Protein AF-A0A3R7T805-F1 (afdb_monomer_lite)

Foldseek 3Di:
DAAPVNHAAPQLNVVQVVCVVVVHPDHRDHPVRVQCVCVVVPFAPWDWACPDPRHDIDIDTDDD

Structure (mmCIF, N/CA/C/O backbone):
data_AF-A0A3R7T805-F1
#
_entry.id   AF-A0A3R7T805-F1
#
loop_
_atom_site.group_PDB
_atom_site.id
_atom_site.type_symbol
_atom_site.label_atom_id
_atom_site.label_alt_id
_atom_site.label_comp_id
_atom_site.label_asym_id
_atom_site.label_entity_id
_atom_site.label_seq_id
_atom_site.pdbx_PDB_ins_code
_atom_site.Cartn_x
_atom_site.Cartn_y
_atom_site.Cartn_z
_atom_site.occupancy
_atom_site.B_iso_or_equiv
_atom_site.auth_seq_id
_atom_site.auth_comp_id
_atom_site.auth_asym_id
_atom_site.auth_atom_id
_atom_site.pdbx_PDB_model_num
ATOM 1 N N . MET A 1 1 ? -1.127 0.115 -5.095 1.00 87.31 1 MET A N 1
ATOM 2 C CA . MET A 1 1 ? -0.063 -0.727 -4.509 1.00 87.31 1 MET A CA 1
ATOM 3 C C . MET A 1 1 ? 0.148 -1.961 -5.362 1.00 87.31 1 MET A C 1
ATOM 5 O O . MET A 1 1 ? -0.718 -2.274 -6.174 1.00 87.31 1 MET A O 1
ATOM 9 N N . THR A 1 2 ? 1.306 -2.595 -5.226 1.00 90.00 2 THR A N 1
ATOM 10 C CA . THR A 1 2 ? 1.554 -3.959 -5.720 1.00 90.00 2 THR A CA 1
ATOM 11 C C . THR A 1 2 ? 1.213 -4.963 -4.622 1.00 90.00 2 THR A C 1
ATOM 13 O O . THR A 1 2 ? 1.130 -4.572 -3.460 1.00 90.00 2 THR A O 1
ATOM 16 N N . ASN A 1 3 ? 1.108 -6.247 -4.954 1.00 89.50 3 ASN A N 1
ATOM 17 C CA . ASN A 1 3 ? 1.141 -7.288 -3.926 1.00 89.50 3 ASN A CA 1
ATOM 18 C C . ASN A 1 3 ? 2.540 -7.400 -3.292 1.00 89.50 3 ASN A C 1
ATOM 20 O O . ASN A 1 3 ? 3.493 -6.732 -3.715 1.00 89.50 3 ASN A O 1
ATOM 24 N N . ASP A 1 4 ? 2.676 -8.269 -2.293 1.00 89.56 4 ASP A N 1
ATOM 25 C CA . ASP A 1 4 ? 3.932 -8.469 -1.556 1.00 89.56 4 ASP A CA 1
ATOM 26 C C . ASP A 1 4 ? 5.062 -9.070 -2.401 1.00 89.56 4 ASP A C 1
ATOM 28 O O . ASP A 1 4 ? 6.236 -8.783 -2.173 1.00 89.56 4 ASP A O 1
ATOM 32 N N . ALA A 1 5 ? 4.727 -9.816 -3.457 1.00 90.19 5 ALA A N 1
ATOM 33 C CA . ALA A 1 5 ? 5.699 -10.258 -4.457 1.00 90.19 5 ALA A CA 1
ATOM 34 C C . ALA A 1 5 ? 6.150 -9.119 -5.398 1.00 90.19 5 ALA A C 1
ATOM 36 O O . ALA A 1 5 ? 6.918 -9.354 -6.330 1.00 90.19 5 ALA A O 1
ATOM 37 N N . ARG A 1 6 ? 5.661 -7.888 -5.181 1.00 86.19 6 ARG A N 1
ATOM 38 C CA . ARG A 1 6 ? 5.862 -6.702 -6.030 1.00 86.19 6 ARG A CA 1
ATOM 39 C C . ARG A 1 6 ? 5.432 -6.913 -7.478 1.00 86.19 6 ARG A C 1
ATOM 41 O O . ARG A 1 6 ? 5.992 -6.346 -8.413 1.00 86.19 6 ARG A O 1
ATOM 48 N N . THR A 1 7 ? 4.385 -7.710 -7.639 1.00 86.75 7 THR A N 1
ATOM 49 C CA . THR A 1 7 ? 3.659 -7.922 -8.892 1.00 86.75 7 THR A CA 1
ATOM 50 C C . THR A 1 7 ? 2.247 -7.352 -8.754 1.00 86.75 7 THR A C 1
ATOM 52 O O . THR A 1 7 ? 1.851 -6.887 -7.683 1.00 86.75 7 THR A O 1
ATOM 55 N N . GLY A 1 8 ? 1.475 -7.340 -9.835 1.00 80.31 8 GLY A N 1
ATOM 56 C CA . GLY A 1 8 ? 0.095 -6.867 -9.797 1.00 80.31 8 GLY A CA 1
ATOM 57 C C . GLY A 1 8 ? -0.266 -6.030 -11.017 1.00 80.31 8 GLY A C 1
ATOM 58 O O . GLY A 1 8 ? 0.392 -6.141 -12.055 1.00 80.31 8 GLY A O 1
ATOM 59 N N . PRO A 1 9 ? -1.318 -5.205 -10.914 1.00 86.31 9 PRO A N 1
ATOM 60 C CA . PRO A 1 9 ? -1.821 -4.450 -12.048 1.00 86.31 9 PRO A CA 1
ATOM 61 C C . PRO A 1 9 ? -0.771 -3.510 -12.647 1.00 86.31 9 PRO A C 1
ATOM 63 O O . PRO A 1 9 ? 0.043 -2.906 -11.943 1.00 86.31 9 PRO 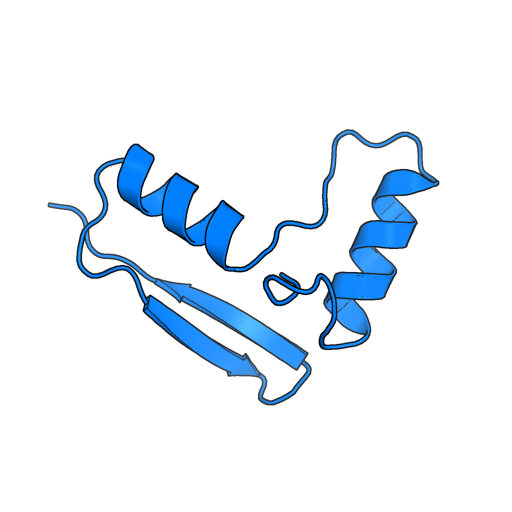A O 1
ATOM 66 N N . TRP A 1 10 ? -0.840 -3.336 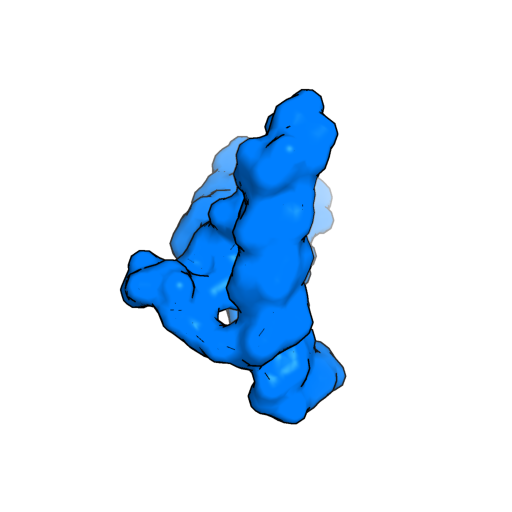-13.967 1.00 88.50 10 TRP A N 1
ATOM 67 C CA . TRP A 1 10 ? 0.102 -2.509 -14.721 1.00 88.50 10 TRP A CA 1
ATOM 68 C C . TRP A 1 10 ? 0.177 -1.066 -14.215 1.00 88.50 10 TRP A C 1
ATOM 70 O O . TRP A 1 10 ? 1.261 -0.498 -14.181 1.00 88.50 10 TRP A O 1
ATOM 80 N N . GLY A 1 11 ? -0.947 -0.477 -13.791 1.00 88.25 11 GLY A N 1
ATOM 81 C CA . GLY A 1 11 ? -1.008 0.915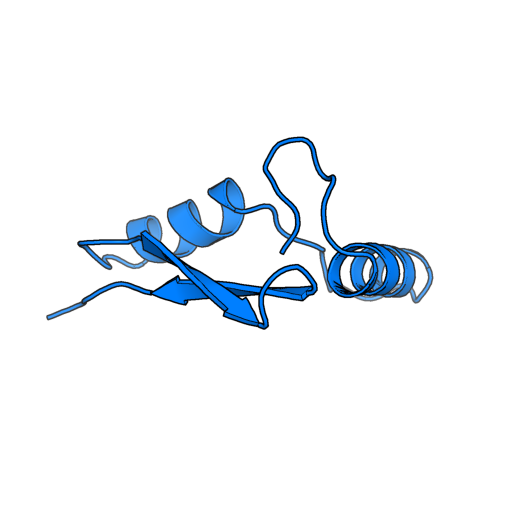 -13.326 1.00 88.25 11 GLY A CA 1
ATOM 82 C C . GLY A 1 11 ? -0.061 1.204 -12.150 1.00 88.25 11 GLY A C 1
ATOM 83 O O . GLY A 1 11 ? 0.869 1.996 -12.311 1.00 88.25 11 GLY A O 1
ATOM 84 N N . PRO A 1 12 ? -0.243 0.555 -10.983 1.00 87.94 12 PRO A N 1
ATOM 85 C CA . PRO A 1 12 ? 0.666 0.675 -9.843 1.00 87.94 12 PRO A CA 1
ATOM 86 C C . PRO A 1 12 ? 2.134 0.357 -10.166 1.00 87.94 12 PRO A C 1
ATOM 88 O O . PRO A 1 12 ? 3.022 1.056 -9.678 1.00 87.94 12 PRO A O 1
ATOM 91 N N . ALA A 1 13 ? 2.395 -0.651 -11.008 1.00 88.00 13 ALA A N 1
ATOM 92 C CA . ALA A 1 13 ? 3.754 -1.023 -11.401 1.00 88.00 13 ALA A CA 1
ATOM 93 C C . ALA A 1 13 ? 4.435 0.064 -12.257 1.00 88.00 13 ALA A C 1
ATOM 95 O O . ALA A 1 13 ? 5.550 0.491 -11.949 1.00 88.00 13 ALA A O 1
ATOM 96 N N . TYR A 1 14 ? 3.751 0.568 -13.291 1.00 90.25 14 TYR A N 1
ATOM 97 C CA . TYR A 1 14 ? 4.257 1.6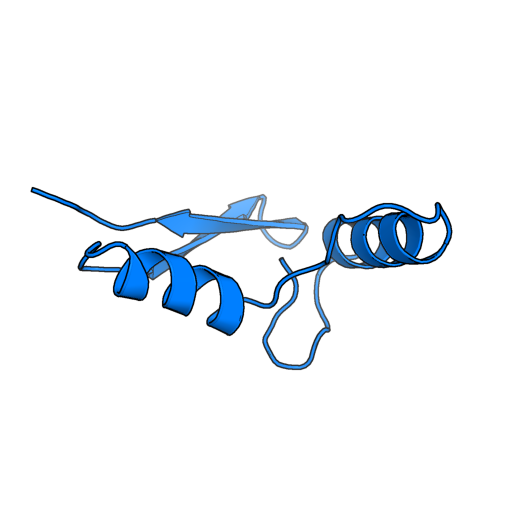54 -14.136 1.00 90.25 14 TYR A CA 1
ATOM 98 C C . TYR A 1 14 ? 4.441 2.952 -13.359 1.00 90.25 14 TYR A C 1
ATOM 100 O O . TYR A 1 14 ? 5.427 3.657 -13.572 1.00 90.25 14 TYR A O 1
ATOM 108 N N . TRP A 1 15 ? 3.524 3.262 -12.442 1.00 89.31 15 TRP A N 1
ATOM 109 C CA . TRP A 1 15 ? 3.675 4.422 -11.573 1.00 89.31 15 TRP A CA 1
ATOM 110 C C . TRP A 1 15 ? 4.937 4.304 -10.710 1.00 89.31 15 TRP A C 1
ATOM 112 O O . TRP A 1 15 ? 5.722 5.250 -10.660 1.00 89.31 15 TRP A O 1
ATOM 122 N N . GLY A 1 16 ? 5.182 3.131 -10.112 1.00 87.88 16 GLY A N 1
ATOM 123 C CA . GLY A 1 16 ? 6.393 2.853 -9.335 1.00 87.88 16 GLY A CA 1
ATOM 124 C C . GLY A 1 16 ? 7.682 3.038 -10.134 1.00 87.88 16 GLY A C 1
ATOM 125 O O . GLY A 1 16 ? 8.604 3.708 -9.670 1.00 87.88 16 GLY A O 1
ATOM 126 N N . LEU A 1 17 ? 7.722 2.516 -11.364 1.00 88.25 17 LEU A N 1
ATOM 127 C CA . LEU A 1 17 ? 8.837 2.745 -12.284 1.00 88.25 17 LEU A CA 1
ATOM 128 C C . LEU A 1 17 ? 9.016 4.240 -12.583 1.00 88.25 17 LEU A C 1
ATOM 130 O O . LEU A 1 17 ? 10.133 4.745 -12.516 1.00 88.25 17 LEU A O 1
ATOM 134 N N . GLY A 1 18 ? 7.918 4.950 -12.860 1.00 90.38 18 GLY A N 1
ATOM 135 C CA . GLY A 1 18 ? 7.910 6.395 -13.087 1.00 90.38 18 GLY A CA 1
ATOM 136 C C . GLY A 1 18 ? 8.526 7.174 -11.923 1.00 90.38 18 GLY A C 1
ATOM 137 O O . GLY A 1 18 ? 9.365 8.045 -12.133 1.00 90.38 18 GLY A O 1
ATOM 138 N N . GLN A 1 19 ? 8.181 6.819 -10.684 1.00 90.44 19 GLN A N 1
ATOM 139 C CA . GLN A 1 19 ? 8.764 7.464 -9.507 1.00 90.44 19 GLN A CA 1
ATOM 140 C C . GLN A 1 19 ? 10.274 7.222 -9.384 1.00 90.44 19 GLN A C 1
ATOM 142 O O . GLN 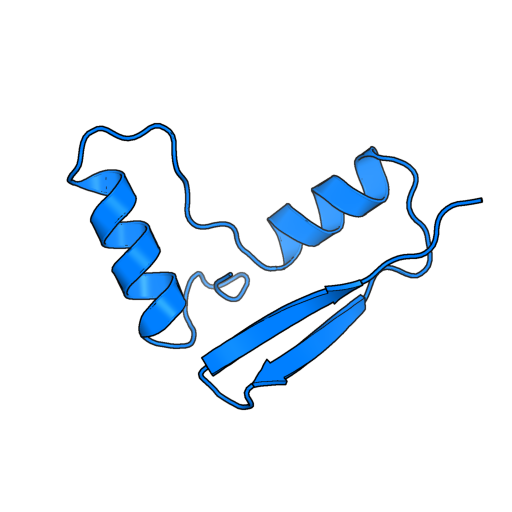A 1 19 ? 11.011 8.159 -9.058 1.00 90.44 19 GLN A O 1
ATOM 147 N N . ALA A 1 20 ? 10.729 5.999 -9.680 1.00 88.12 20 ALA A N 1
ATOM 148 C CA . ALA A 1 20 ? 12.137 5.620 -9.609 1.00 88.12 20 ALA A CA 1
ATOM 149 C C . ALA A 1 20 ? 12.998 6.352 -10.652 1.00 88.12 20 ALA A C 1
ATOM 151 O O . ALA A 1 20 ? 14.110 6.776 -10.342 1.00 88.12 20 ALA A O 1
ATOM 152 N N . ILE A 1 21 ? 12.488 6.536 -11.876 1.00 92.25 21 ILE A N 1
ATOM 153 C CA . ILE A 1 21 ? 13.232 7.217 -12.948 1.00 92.25 21 ILE A CA 1
ATOM 154 C C . ILE A 1 21 ? 13.198 8.743 -12.824 1.00 92.25 21 ILE A C 1
ATOM 156 O O . ILE A 1 21 ? 14.141 9.412 -13.236 1.00 92.25 21 ILE A O 1
ATOM 160 N N . SER A 1 22 ? 12.133 9.316 -12.257 1.00 89.62 22 SER A N 1
ATOM 161 C CA . SER A 1 22 ? 11.941 10.772 -12.196 1.00 89.62 22 SER A CA 1
ATOM 162 C C . SER A 1 22 ? 12.669 11.462 -11.033 1.00 89.62 22 SER A C 1
ATOM 164 O O . SER A 1 22 ? 12.379 12.622 -10.756 1.00 89.62 22 SER A O 1
ATOM 166 N N . VAL A 1 23 ? 13.594 10.780 -10.340 1.00 82.50 23 VAL A N 1
ATOM 167 C CA . VAL A 1 23 ? 14.303 11.295 -9.142 1.00 82.50 23 VAL A CA 1
ATOM 168 C C . VAL A 1 23 ? 13.316 11.861 -8.108 1.00 82.50 23 VAL A C 1
ATOM 170 O O . VAL A 1 23 ? 13.539 12.883 -7.457 1.00 82.50 23 VAL A O 1
ATOM 173 N N . SER A 1 24 ? 12.164 11.203 -7.990 1.00 86.69 24 SER A N 1
ATOM 174 C CA . SER A 1 24 ? 11.140 11.567 -7.021 1.00 86.69 24 SER A CA 1
ATOM 175 C C . SER A 1 24 ? 11.411 10.880 -5.681 1.00 86.69 24 SER A C 1
ATOM 177 O O . SER A 1 24 ? 12.156 9.905 -5.602 1.00 86.69 24 SER A O 1
ATOM 179 N N . LYS A 1 25 ? 10.767 11.365 -4.616 1.00 87.06 25 LYS A N 1
ATOM 180 C CA . LYS A 1 25 ? 10.719 10.656 -3.326 1.00 87.06 25 LYS A CA 1
ATOM 181 C C . LYS A 1 25 ? 9.551 9.664 -3.239 1.00 87.06 25 LYS A C 1
ATOM 183 O O . LYS A 1 25 ? 9.344 9.080 -2.180 1.00 87.06 25 LYS A O 1
ATOM 188 N N . GLY A 1 26 ? 8.760 9.519 -4.306 1.00 85.44 26 GLY A N 1
ATOM 189 C CA . GLY A 1 26 ? 7.655 8.571 -4.347 1.00 85.44 26 GLY A CA 1
ATOM 190 C C . GLY A 1 26 ? 8.173 7.137 -4.412 1.00 85.44 26 GLY A C 1
ATOM 191 O O . GLY A 1 26 ? 9.164 6.858 -5.084 1.00 85.44 26 GLY A O 1
ATOM 192 N N . LEU A 1 27 ? 7.495 6.221 -3.724 1.00 85.38 27 LEU A N 1
ATOM 193 C CA . LEU A 1 27 ? 7.797 4.796 -3.767 1.00 85.38 27 LEU A CA 1
ATOM 194 C C . LEU A 1 27 ? 6.513 4.022 -4.053 1.00 85.38 27 LEU A C 1
ATOM 196 O O . LEU A 1 27 ? 5.456 4.336 -3.508 1.00 85.38 27 LEU A O 1
ATOM 200 N N . ALA A 1 28 ? 6.595 2.999 -4.902 1.00 88.62 28 ALA A N 1
ATOM 201 C CA . ALA A 1 28 ? 5.544 1.993 -4.939 1.00 88.62 28 ALA A CA 1
ATOM 202 C C . ALA A 1 28 ? 5.619 1.148 -3.666 1.00 88.62 28 ALA A C 1
ATOM 204 O O . ALA A 1 28 ? 6.654 0.553 -3.372 1.00 88.62 28 ALA A O 1
ATOM 205 N N . HIS A 1 29 ? 4.508 1.107 -2.943 1.00 91.56 29 HIS A N 1
ATOM 206 C CA . HIS A 1 29 ? 4.345 0.322 -1.726 1.00 91.56 29 HIS A CA 1
ATOM 207 C C . HIS A 1 29 ? 3.650 -1.007 -2.036 1.00 91.56 29 HIS A C 1
ATOM 209 O O . HIS A 1 29 ? 2.781 -1.057 -2.924 1.00 91.56 29 HIS A O 1
ATOM 215 N N . SER A 1 30 ? 4.030 -2.059 -1.308 1.00 92.62 30 SER A N 1
ATOM 216 C CA . SER A 1 30 ? 3.278 -3.314 -1.263 1.00 92.62 30 SER A CA 1
ATOM 217 C C . SER A 1 30 ? 2.020 -3.179 -0.402 1.00 92.62 30 SER A C 1
ATOM 219 O O . SER A 1 30 ? 1.807 -2.185 0.292 1.00 92.62 30 SER A O 1
ATOM 221 N N . GLU A 1 31 ? 1.179 -4.200 -0.449 1.00 93.69 31 GLU A N 1
ATOM 222 C CA . GLU A 1 31 ? 0.045 -4.387 0.453 1.00 93.69 31 GLU A CA 1
ATOM 223 C C . GLU A 1 31 ? 0.485 -4.403 1.924 1.00 93.69 31 GLU A C 1
ATOM 225 O O . GLU A 1 31 ? -0.029 -3.619 2.724 1.00 93.69 31 GLU A O 1
ATOM 230 N N . SER A 1 32 ? 1.500 -5.206 2.258 1.00 94.69 32 SER A N 1
ATOM 231 C CA . SER A 1 32 ? 2.087 -5.268 3.605 1.00 94.69 32 SER A CA 1
ATOM 232 C C . SER A 1 32 ? 2.648 -3.930 4.099 1.00 94.69 32 SER A C 1
ATOM 234 O O . SER A 1 32 ? 2.441 -3.587 5.264 1.00 94.69 32 SER A O 1
ATOM 236 N N . ASP A 1 33 ? 3.300 -3.143 3.232 1.00 95.75 33 ASP A N 1
ATOM 237 C CA . ASP A 1 33 ? 3.799 -1.809 3.589 1.00 95.75 33 ASP A CA 1
ATOM 238 C C . ASP A 1 33 ? 2.644 -0.914 4.067 1.00 95.75 33 ASP A C 1
ATOM 240 O O . ASP A 1 33 ? 2.717 -0.290 5.126 1.00 95.75 33 ASP A O 1
ATOM 244 N N . VAL A 1 34 ? 1.557 -0.858 3.286 1.00 95.75 34 VAL A N 1
ATOM 245 C CA . VAL A 1 34 ? 0.427 0.040 3.561 1.00 95.75 34 VAL A CA 1
ATOM 246 C C . VAL A 1 34 ? -0.384 -0.431 4.769 1.00 95.75 34 VAL A C 1
ATOM 248 O O . VAL A 1 34 ? -0.801 0.413 5.564 1.00 95.75 34 VAL A O 1
ATOM 251 N N . ILE A 1 35 ? -0.563 -1.744 4.952 1.00 96.88 35 ILE A N 1
ATOM 252 C CA . ILE A 1 35 ? -1.173 -2.299 6.171 1.00 96.88 35 ILE A CA 1
ATOM 253 C C . ILE A 1 35 ? -0.364 -1.874 7.399 1.00 96.88 35 ILE A C 1
ATOM 255 O O . ILE A 1 35 ? -0.925 -1.291 8.327 1.00 96.88 35 ILE A O 1
ATOM 259 N N . GLY A 1 36 ? 0.958 -2.063 7.368 1.00 96.94 36 GLY A N 1
ATOM 260 C CA . GLY A 1 36 ? 1.832 -1.684 8.477 1.00 96.94 36 GLY A CA 1
ATOM 261 C C . GLY A 1 36 ? 1.774 -0.187 8.804 1.00 96.94 36 GLY A C 1
ATOM 262 O O . GLY A 1 36 ? 1.864 0.196 9.970 1.00 96.94 36 GLY A O 1
ATOM 263 N N . TYR A 1 37 ? 1.564 0.680 7.806 1.00 96.62 37 TYR A N 1
ATOM 264 C CA . TYR A 1 37 ? 1.355 2.113 8.043 1.00 96.62 37 TYR A CA 1
ATOM 265 C C . TYR A 1 37 ? 0.049 2.403 8.787 1.00 96.62 37 TYR A C 1
ATOM 267 O O . TYR A 1 37 ? 0.035 3.260 9.671 1.00 96.62 37 TYR A O 1
ATOM 275 N N . PHE A 1 38 ? -1.037 1.707 8.446 1.00 97.75 38 PHE A N 1
ATOM 276 C CA . PHE A 1 38 ? -2.321 1.850 9.134 1.00 97.75 38 PHE A CA 1
ATOM 277 C C . PHE A 1 38 ? -2.218 1.363 10.581 1.00 97.75 38 PHE A C 1
ATOM 279 O O . PHE A 1 38 ? -2.552 2.109 11.504 1.00 97.75 38 PHE A O 1
ATOM 286 N N . GLU A 1 39 ? -1.689 0.159 10.787 1.00 97.00 39 GLU A N 1
ATOM 287 C CA . GLU A 1 39 ? -1.504 -0.423 12.119 1.00 97.00 39 GLU A CA 1
ATOM 288 C C . GLU A 1 39 ? -0.573 0.441 12.983 1.00 97.00 39 GLU A C 1
ATOM 290 O O . GLU A 1 39 ? -0.911 0.789 14.115 1.00 97.00 39 GLU A O 1
ATOM 295 N N . GLY A 1 40 ? 0.562 0.885 12.432 1.00 97.56 40 GLY A N 1
ATOM 296 C CA . GLY A 1 40 ? 1.500 1.776 13.119 1.00 97.56 40 GLY A CA 1
ATOM 297 C C . GLY A 1 40 ? 0.912 3.149 13.457 1.00 97.56 40 GLY A C 1
ATOM 298 O O . GLY A 1 40 ? 1.324 3.782 14.428 1.00 97.56 40 GLY A O 1
ATOM 299 N N . ALA A 1 41 ? -0.086 3.606 12.697 1.00 97.50 41 ALA A N 1
ATOM 300 C CA . ALA A 1 41 ? -0.842 4.819 12.985 1.00 97.50 41 ALA A CA 1
ATOM 301 C C . ALA A 1 41 ? -2.008 4.595 13.971 1.00 97.50 41 ALA A C 1
ATOM 303 O O . ALA A 1 41 ? -2.721 5.555 14.282 1.00 97.50 41 ALA A O 1
ATOM 304 N N . GLY A 1 42 ? -2.207 3.375 14.477 1.00 97.50 42 GLY A N 1
ATOM 305 C CA . GLY A 1 42 ? -3.253 3.024 15.438 1.00 97.50 42 GLY A CA 1
ATOM 306 C C . GLY A 1 42 ? -4.625 2.776 14.813 1.00 97.50 42 GLY A C 1
ATOM 307 O O . GLY A 1 42 ? -5.627 2.901 15.511 1.00 97.50 42 GLY A O 1
ATOM 308 N N . PHE A 1 43 ? -4.689 2.482 13.513 1.00 98.06 43 PHE A N 1
ATOM 309 C CA . PHE A 1 43 ? -5.905 1.939 12.915 1.00 98.06 43 PHE A CA 1
ATOM 310 C C . PHE A 1 43 ? -6.040 0.453 13.267 1.00 98.06 43 PHE A C 1
ATOM 312 O O . PHE A 1 43 ? -5.053 -0.277 13.334 1.00 98.06 43 PHE A O 1
ATOM 319 N N . THR A 1 44 ? -7.275 0.014 13.462 1.00 96.94 44 THR A N 1
ATOM 320 C CA . THR A 1 44 ? -7.686 -1.376 13.665 1.00 96.94 44 THR A CA 1
ATOM 321 C C . THR A 1 44 ? -8.548 -1.843 12.492 1.00 96.94 44 THR A C 1
ATOM 323 O O . THR A 1 44 ? -8.946 -1.041 11.643 1.00 96.94 44 THR A O 1
ATOM 326 N N . ASP A 1 45 ? -8.829 -3.148 12.426 1.00 96.00 45 ASP A N 1
ATOM 327 C CA . ASP A 1 45 ? -9.632 -3.763 11.358 1.00 96.00 45 ASP A CA 1
ATOM 328 C C . ASP A 1 45 ? -9.140 -3.384 9.949 1.00 96.00 45 ASP A C 1
ATOM 330 O O . ASP A 1 45 ? -9.926 -2.972 9.089 1.00 96.00 45 ASP A O 1
ATOM 334 N N . VAL A 1 46 ? -7.820 -3.447 9.743 1.00 97.62 46 VAL A N 1
ATOM 335 C CA . VAL A 1 46 ? -7.188 -3.064 8.479 1.00 97.62 46 VAL A CA 1
ATOM 336 C C . VAL A 1 46 ? -7.383 -4.175 7.452 1.00 97.62 46 VAL A C 1
ATOM 338 O O . VAL A 1 46 ? -6.992 -5.313 7.696 1.00 97.62 46 VAL A O 1
ATOM 341 N N . ASP A 1 47 ? -7.975 -3.846 6.307 1.00 96.00 47 ASP A N 1
ATOM 342 C CA . ASP A 1 47 ? -8.290 -4.810 5.251 1.00 96.00 47 ASP A CA 1
ATOM 343 C C . ASP A 1 47 ? -7.989 -4.245 3.856 1.00 96.00 47 ASP A C 1
ATOM 345 O O . ASP A 1 47 ? -7.981 -3.025 3.639 1.00 96.00 47 ASP A O 1
ATOM 349 N N . ILE A 1 48 ? -7.752 -5.143 2.900 1.00 93.88 48 ILE A N 1
ATOM 350 C CA . ILE A 1 48 ? -7.541 -4.825 1.489 1.00 93.88 48 ILE A CA 1
ATOM 351 C C . ILE A 1 48 ? -8.801 -5.189 0.720 1.00 93.88 48 ILE A C 1
ATOM 353 O O . ILE A 1 48 ? -9.209 -6.345 0.660 1.00 93.88 48 ILE A O 1
ATOM 357 N N . VAL A 1 49 ? -9.382 -4.198 0.055 1.00 93.06 49 VAL A N 1
ATOM 358 C CA . VAL A 1 49 ? -10.556 -4.389 -0.793 1.00 93.06 49 VAL A CA 1
ATOM 359 C C . VAL A 1 49 ? -10.230 -4.067 -2.243 1.00 93.06 49 VAL A C 1
ATOM 361 O O . VAL A 1 49 ? -9.540 -3.086 -2.545 1.00 93.06 49 VAL A O 1
ATOM 364 N N . ASP A 1 50 ? -10.768 -4.866 -3.160 1.00 89.62 50 ASP A N 1
ATOM 365 C CA . ASP A 1 50 ? -10.782 -4.513 -4.575 1.00 89.62 50 ASP A CA 1
ATOM 366 C C . ASP A 1 50 ? -11.646 -3.265 -4.770 1.00 89.62 50 ASP A C 1
ATOM 368 O O . ASP A 1 50 ? -12.837 -3.249 -4.457 1.00 89.62 50 ASP A O 1
ATOM 372 N N . PHE A 1 51 ? -11.038 -2.197 -5.283 1.00 88.88 51 PHE A N 1
ATOM 373 C CA . PHE A 1 51 ? -11.733 -0.942 -5.555 1.00 88.88 51 PHE A CA 1
ATOM 374 C C . PHE A 1 51 ? -12.123 -0.841 -7.030 1.00 88.88 51 PHE A C 1
ATOM 376 O O . PHE A 1 51 ? -13.273 -0.561 -7.359 1.00 88.88 51 PHE A O 1
ATOM 383 N N . ILE A 1 52 ? -11.169 -1.128 -7.916 1.00 90.50 52 ILE A N 1
ATOM 384 C CA . ILE A 1 52 ? -11.403 -1.382 -9.336 1.00 90.50 52 ILE A CA 1
ATOM 385 C C . ILE A 1 52 ? -10.795 -2.755 -9.636 1.00 90.50 52 ILE A C 1
ATOM 387 O O . ILE A 1 52 ? -9.564 -2.858 -9.665 1.00 90.50 52 ILE A O 1
ATOM 391 N N . PRO A 1 53 ? -11.616 -3.796 -9.863 1.00 88.12 53 PRO A N 1
ATOM 392 C CA . PRO A 1 53 ? -11.132 -5.156 -10.067 1.00 88.12 53 PRO A CA 1
ATOM 393 C C . PRO A 1 53 ? -10.026 -5.233 -11.124 1.00 88.12 53 PRO A C 1
ATOM 395 O O . PRO A 1 53 ? -10.165 -4.712 -12.232 1.00 88.12 53 PRO A O 1
ATOM 398 N N . GLY A 1 54 ? -8.900 -5.849 -10.761 1.00 85.12 54 GLY A N 1
ATOM 399 C CA . GLY A 1 54 ? -7.741 -6.013 -11.644 1.00 85.12 54 GLY A CA 1
ATOM 400 C C . GLY A 1 54 ? -6.951 -4.732 -11.949 1.00 85.12 54 GLY A C 1
ATOM 401 O O . GLY A 1 54 ? -6.036 -4.774 -12.770 1.00 85.12 54 GLY A O 1
ATOM 402 N N . SER A 1 55 ? -7.273 -3.601 -11.313 1.00 88.62 55 SER A N 1
ATOM 403 C CA . SER A 1 55 ? -6.604 -2.316 -11.551 1.00 88.62 55 SER A CA 1
ATOM 404 C C . SER A 1 55 ? -6.161 -1.626 -10.264 1.00 88.62 55 SER A C 1
ATOM 406 O O . SER A 1 55 ? -4.987 -1.274 -10.135 1.00 88.62 55 SER A O 1
ATOM 408 N N . LEU A 1 56 ? -7.078 -1.447 -9.309 1.00 87.94 56 LEU A N 1
ATOM 409 C CA . LEU A 1 56 ? -6.835 -0.721 -8.069 1.00 87.94 56 LEU A CA 1
ATOM 410 C C . LEU A 1 56 ? -7.418 -1.468 -6.875 1.00 87.94 56 LEU A C 1
ATOM 412 O O . LEU A 1 56 ? -8.609 -1.766 -6.831 1.00 87.94 56 LEU A O 1
ATOM 416 N N . SER A 1 57 ? -6.582 -1.644 -5.865 1.00 90.50 57 SER A N 1
ATOM 417 C CA . SER A 1 57 ? -6.980 -2.094 -4.536 1.00 90.50 57 SER A CA 1
ATOM 418 C C . SER A 1 57 ? -6.919 -0.911 -3.570 1.00 90.50 57 SER A C 1
ATOM 420 O O . SER A 1 57 ? -6.198 0.068 -3.806 1.00 90.50 57 SER A O 1
ATOM 422 N N . ARG A 1 58 ? -7.668 -0.991 -2.475 1.00 93.19 58 ARG A N 1
ATOM 423 C CA . ARG A 1 58 ? -7.737 0.032 -1.433 1.00 93.19 58 ARG A CA 1
ATOM 424 C C . ARG A 1 58 ? -7.515 -0.608 -0.070 1.00 93.19 58 ARG A C 1
ATOM 426 O O . ARG A 1 58 ? -8.136 -1.620 0.221 1.00 93.19 58 ARG A O 1
ATOM 433 N N . VAL A 1 59 ? -6.681 0.017 0.759 1.00 95.56 59 VAL A N 1
ATOM 434 C CA . VAL A 1 59 ? -6.583 -0.323 2.184 1.00 95.56 59 VAL A CA 1
ATOM 435 C C . VAL A 1 59 ? -7.578 0.530 2.958 1.00 95.56 59 VAL A C 1
ATOM 437 O O . VAL A 1 59 ? -7.657 1.746 2.749 1.00 95.56 59 VAL A O 1
ATOM 440 N N . VAL A 1 60 ? -8.356 -0.111 3.818 1.00 96.25 60 VAL A N 1
ATOM 441 C CA . VAL A 1 60 ? -9.306 0.529 4.731 1.00 96.25 60 VAL A CA 1
ATOM 442 C C . VAL A 1 60 ? -8.985 0.103 6.156 1.00 96.25 60 VAL A C 1
ATOM 444 O O . VAL A 1 60 ? -8.493 -0.994 6.363 1.00 96.25 60 VAL A O 1
ATOM 447 N N . GLY A 1 61 ? -9.260 0.961 7.133 1.00 96.31 61 GLY A N 1
ATOM 448 C CA . GLY A 1 61 ? -9.130 0.648 8.554 1.00 96.31 61 GLY A CA 1
ATOM 449 C C . GLY A 1 61 ? -9.996 1.595 9.376 1.00 96.31 61 GLY A C 1
ATOM 450 O O . GLY A 1 61 ? -10.401 2.655 8.884 1.00 96.31 61 GLY A O 1
ATOM 451 N N . ARG A 1 62 ? -10.296 1.221 10.618 1.00 96.81 62 ARG A N 1
ATOM 452 C CA . ARG A 1 62 ? -11.058 2.039 11.571 1.00 96.81 62 ARG A CA 1
ATOM 453 C C . ARG A 1 62 ? -10.127 2.625 12.617 1.00 96.81 62 ARG A C 1
ATOM 455 O O . ARG A 1 62 ? -9.135 2.015 12.983 1.00 96.81 62 ARG A O 1
ATOM 462 N N . LYS A 1 63 ? -10.441 3.821 13.093 1.00 91.19 63 LYS A N 1
ATOM 463 C CA . LYS A 1 63 ? -9.731 4.453 14.200 1.00 91.19 63 LYS A CA 1
ATOM 464 C C . LYS A 1 63 ? -10.737 5.259 15.006 1.00 91.19 63 LYS A C 1
ATOM 466 O O . LYS A 1 63 ? -11.496 6.024 14.410 1.00 91.19 63 LYS A O 1
ATOM 471 N N . GLU A 1 64 ? -10.761 5.019 16.311 1.00 78.94 64 GLU A N 1
ATOM 472 C CA . GLU A 1 64 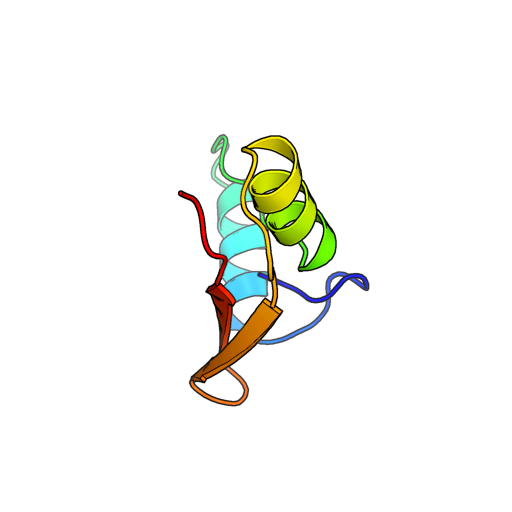? -11.589 5.744 17.285 1.00 78.94 64 GLU A CA 1
ATOM 473 C C . GLU A 1 64 ? -10.899 7.024 17.770 1.00 78.94 64 GLU A C 1
ATOM 475 O O . GLU A 1 64 ? -9.643 7.047 17.831 1.00 78.94 64 GLU A O 1
#

Secondary structure (DSSP, 8-state):
-B-TTS---HHHHHHHHHHHHTT-S--PPBHHHHHHHHHHTT-EEEEEEEEETTTEEEEEEE--

Sequence (64 aa):
MTNDARTGPWGPAYWGLGQAISVSKGLAHSESDVIGYFEGAGFTDVDIVDFIPGSLSRVVGRKE

pLDDT: mean 91.12, std 4.56, range [78.94, 98.06]

Radius of gyration: 12.64 Å; chains: 1; bounding box: 26×22×32 Å